Protein AF-A0A3M1HA11-F1 (afdb_monomer)

Solvent-accessible surface area (backbone atoms only — not comparable to full-atom values): 5215 Å² total; per-residue (Å²): 129,84,86,44,68,46,80,49,69,90,68,64,72,63,62,55,29,51,50,55,50,41,37,46,73,74,66,63,42,93,66,74,48,79,46,54,62,77,91,28,39,65,56,40,54,52,37,51,51,48,32,31,70,73,75,32,60,97,76,53,78,89,75,92,84,86,85,86,87,68,78,44,65,47,98,85,66,47,84,42,117

Structure (mmCIF, N/CA/C/O backbone):
data_AF-A0A3M1HA11-F1
#
_entry.id   AF-A0A3M1HA11-F1
#
loop_
_atom_site.group_PDB
_atom_site.id
_atom_site.type_symbol
_atom_site.label_atom_id
_atom_site.label_alt_id
_atom_site.label_comp_id
_atom_site.label_asym_id
_atom_site.label_entity_id
_atom_site.label_seq_id
_atom_site.pdbx_PDB_ins_code
_atom_site.Cartn_x
_atom_site.Cartn_y
_atom_site.Cartn_z
_atom_site.occupancy
_atom_site.B_iso_or_equiv
_atom_site.auth_seq_id
_atom_site.auth_comp_id
_atom_site.auth_asym_id
_atom_site.auth_atom_id
_atom_site.pdbx_PDB_model_num
ATOM 1 N N . MET A 1 1 ? -5.679 16.918 -7.551 1.00 46.03 1 MET A N 1
ATOM 2 C CA . MET A 1 1 ? -5.689 15.450 -7.421 1.00 46.03 1 MET A CA 1
ATOM 3 C C . MET A 1 1 ? -4.799 15.158 -6.246 1.00 46.03 1 MET A C 1
ATOM 5 O O . MET A 1 1 ? -3.590 15.302 -6.378 1.00 46.03 1 MET A O 1
ATOM 9 N N . ASP A 1 2 ? -5.398 14.936 -5.084 1.00 50.81 2 ASP A N 1
ATOM 10 C CA . ASP A 1 2 ? -4.634 14.649 -3.878 1.00 50.81 2 ASP A CA 1
ATOM 11 C C . ASP A 1 2 ? -3.793 13.393 -4.098 1.00 50.81 2 ASP A C 1
ATOM 13 O O . ASP A 1 2 ? -4.284 12.371 -4.576 1.00 50.81 2 ASP A O 1
ATOM 17 N N . ASP A 1 3 ? -2.497 13.508 -3.820 1.00 73.19 3 ASP A N 1
ATOM 18 C CA . ASP A 1 3 ? -1.513 12.450 -4.029 1.00 73.19 3 ASP A CA 1
ATOM 19 C C . ASP A 1 3 ? -1.631 11.412 -2.896 1.00 73.19 3 ASP A C 1
ATOM 21 O O . ASP A 1 3 ? -0.848 11.371 -1.939 1.00 73.19 3 ASP A O 1
ATOM 25 N N . ASN A 1 4 ? -2.697 10.611 -2.956 1.00 85.75 4 ASN A N 1
ATOM 26 C CA . ASN A 1 4 ? -2.951 9.482 -2.060 1.00 85.75 4 ASN A CA 1
ATOM 27 C C . ASN A 1 4 ? -2.359 8.166 -2.600 1.00 85.75 4 ASN A C 1
ATOM 29 O O . ASN A 1 4 ? -2.678 7.086 -2.100 1.00 85.75 4 ASN A O 1
ATOM 33 N N . SER A 1 5 ? -1.498 8.244 -3.622 1.00 94.69 5 SER A N 1
ATOM 34 C CA . SER A 1 5 ? -0.824 7.088 -4.208 1.00 94.69 5 SER A CA 1
ATOM 35 C C . SER A 1 5 ? 0.525 6.820 -3.532 1.00 94.69 5 SER A C 1
ATOM 37 O O . SER A 1 5 ? 1.331 7.725 -3.331 1.00 94.69 5 SER A O 1
ATOM 39 N N . ILE A 1 6 ? 0.812 5.555 -3.221 1.00 96.62 6 ILE A N 1
ATOM 40 C CA . ILE A 1 6 ? 2.112 5.117 -2.693 1.00 96.62 6 ILE A CA 1
ATOM 41 C C . ILE A 1 6 ? 2.690 4.048 -3.620 1.00 96.62 6 ILE A C 1
ATOM 43 O O . ILE A 1 6 ? 2.138 2.959 -3.767 1.00 96.62 6 ILE A O 1
ATOM 47 N N . PHE A 1 7 ? 3.837 4.350 -4.229 1.00 97.38 7 PHE A N 1
ATOM 48 C CA . PHE A 1 7 ? 4.534 3.436 -5.134 1.00 97.38 7 PHE A CA 1
ATOM 49 C C . PHE A 1 7 ? 5.535 2.562 -4.373 1.00 97.38 7 PHE A C 1
ATOM 51 O O . PHE A 1 7 ? 6.523 3.058 -3.819 1.00 97.38 7 PHE A O 1
ATOM 58 N N . ILE A 1 8 ? 5.296 1.252 -4.360 1.00 98.31 8 ILE A N 1
ATOM 59 C CA . ILE A 1 8 ? 6.146 0.266 -3.691 1.00 98.31 8 ILE A CA 1
ATOM 60 C C . ILE A 1 8 ? 7.337 -0.086 -4.585 1.00 98.31 8 ILE A C 1
ATOM 62 O O . ILE A 1 8 ? 7.202 -0.363 -5.774 1.00 98.31 8 ILE A O 1
ATOM 66 N N . GLY A 1 9 ? 8.527 -0.088 -3.993 1.00 97.31 9 GLY A N 1
ATOM 67 C CA . GLY A 1 9 ? 9.795 -0.308 -4.679 1.00 97.31 9 GLY A CA 1
ATOM 68 C C . GLY A 1 9 ? 10.889 -0.715 -3.696 1.00 97.31 9 GLY A C 1
ATOM 69 O O . GLY A 1 9 ? 10.661 -1.536 -2.808 1.00 97.31 9 GLY A O 1
ATOM 70 N N . ASN A 1 10 ? 12.080 -0.126 -3.832 1.00 97.19 10 ASN A N 1
ATOM 71 C CA . ASN A 1 10 ? 13.280 -0.542 -3.093 1.00 97.19 10 ASN A CA 1
ATOM 72 C C . ASN A 1 10 ? 13.465 0.090 -1.701 1.00 97.19 10 ASN A C 1
ATOM 74 O O . ASN A 1 10 ? 14.408 -0.282 -1.007 1.00 97.19 10 ASN A O 1
ATOM 78 N N . LYS A 1 11 ? 12.609 1.022 -1.253 1.00 97.94 11 LYS A N 1
ATOM 79 C CA . LYS A 1 11 ? 12.756 1.605 0.096 1.00 97.94 11 LYS A CA 1
ATOM 80 C C . LYS A 1 11 ? 12.565 0.517 1.172 1.00 97.94 11 LYS A C 1
ATOM 82 O O . LYS A 1 11 ? 11.995 -0.540 0.876 1.00 97.94 11 LYS A O 1
ATOM 87 N N . PRO A 1 12 ? 13.039 0.721 2.413 1.00 98.44 12 PRO A N 1
ATOM 88 C CA . PRO A 1 12 ? 12.745 -0.192 3.515 1.00 98.44 12 PRO A CA 1
ATOM 89 C C . PRO A 1 12 ? 11.241 -0.455 3.650 1.00 98.44 12 PRO A C 1
ATOM 91 O O . PRO A 1 12 ? 10.434 0.450 3.450 1.00 98.44 12 PRO A O 1
ATOM 94 N N . PHE A 1 13 ? 10.869 -1.693 3.989 1.00 98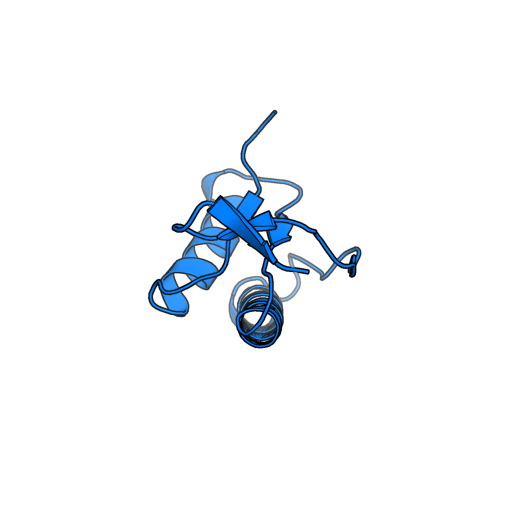.25 13 PHE A N 1
ATOM 95 C CA . PHE A 1 13 ? 9.471 -2.146 4.004 1.00 98.25 13 PHE A CA 1
ATOM 96 C C . PHE A 1 13 ? 8.581 -1.248 4.871 1.00 98.25 13 PHE A C 1
ATOM 98 O O . PHE A 1 13 ? 7.549 -0.761 4.415 1.00 98.25 13 PHE A O 1
ATOM 105 N N . MET A 1 14 ? 9.042 -0.953 6.090 1.00 98.38 14 MET A N 1
ATOM 106 C CA . MET A 1 14 ? 8.287 -0.143 7.043 1.00 98.38 14 MET A CA 1
ATOM 107 C C . MET A 1 14 ? 8.039 1.288 6.566 1.00 98.38 14 MET A C 1
ATOM 109 O O . MET A 1 14 ? 7.026 1.859 6.946 1.00 98.38 14 MET A O 1
ATOM 113 N N . ASN A 1 15 ? 8.870 1.853 5.681 1.00 98.44 15 ASN A N 1
ATOM 114 C CA . ASN A 1 15 ? 8.622 3.199 5.154 1.00 98.44 15 ASN A CA 1
ATOM 115 C C . ASN A 1 15 ? 7.307 3.259 4.365 1.00 98.44 15 ASN A C 1
ATOM 117 O O . ASN A 1 15 ? 6.630 4.284 4.380 1.00 98.44 15 ASN A O 1
ATOM 121 N N . TYR A 1 16 ? 6.942 2.170 3.683 1.00 98.56 16 TYR A N 1
ATOM 122 C CA . TYR A 1 16 ? 5.679 2.083 2.957 1.00 98.56 16 TYR A CA 1
ATOM 123 C C . TYR A 1 16 ? 4.497 1.929 3.911 1.00 98.56 16 TYR A C 1
ATOM 125 O O . TYR A 1 16 ? 3.529 2.673 3.788 1.00 98.56 16 TYR A O 1
ATOM 133 N N . VAL A 1 17 ? 4.614 1.037 4.902 1.00 98.56 17 VAL A N 1
ATOM 134 C CA . VAL A 1 17 ? 3.587 0.837 5.939 1.00 98.56 17 VAL A CA 1
ATOM 135 C C . VAL A 1 17 ? 3.310 2.144 6.685 1.00 98.56 17 VAL A C 1
ATOM 137 O O . VAL A 1 17 ? 2.165 2.575 6.769 1.00 98.56 17 VAL A O 1
ATOM 140 N N . THR A 1 18 ? 4.354 2.831 7.156 1.00 98.19 18 THR A N 1
ATOM 141 C CA . THR A 1 18 ? 4.225 4.137 7.816 1.00 98.19 18 THR A CA 1
ATOM 142 C C . THR A 1 18 ? 3.572 5.168 6.900 1.00 98.19 18 THR A C 1
ATOM 144 O O . THR A 1 18 ? 2.718 5.923 7.354 1.00 98.19 18 THR A O 1
ATOM 147 N N . GLY A 1 19 ? 3.918 5.180 5.609 1.00 97.56 19 GLY A N 1
ATOM 148 C CA . GLY A 1 19 ? 3.288 6.063 4.629 1.00 97.56 19 GLY A CA 1
ATOM 149 C C . GLY A 1 19 ? 1.776 5.854 4.525 1.00 97.56 19 GLY A C 1
ATOM 150 O O . GLY A 1 19 ? 1.035 6.834 4.539 1.00 97.56 19 GLY A O 1
ATOM 151 N N 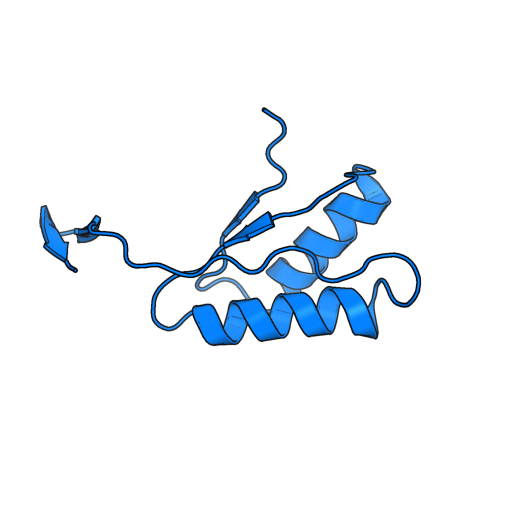. VAL A 1 20 ? 1.316 4.598 4.474 1.00 97.81 20 VAL A N 1
ATOM 152 C CA . VAL A 1 20 ? -0.119 4.260 4.448 1.00 97.81 20 VAL A CA 1
ATOM 153 C C . VAL A 1 20 ? -0.803 4.733 5.732 1.00 97.81 20 VAL A C 1
ATOM 155 O O . VAL A 1 20 ? -1.790 5.461 5.669 1.00 97.81 20 VAL A O 1
ATOM 158 N N . VAL A 1 21 ? -0.241 4.404 6.898 1.00 97.88 21 VAL A N 1
ATOM 159 C CA . VAL A 1 21 ? -0.805 4.794 8.202 1.00 97.88 21 VAL A CA 1
ATOM 160 C C . VAL A 1 21 ? -0.913 6.314 8.337 1.00 97.88 21 VAL A C 1
ATOM 162 O O . VAL A 1 21 ? -1.939 6.823 8.786 1.00 97.88 21 VAL A O 1
ATOM 165 N N . MET A 1 22 ? 0.108 7.068 7.920 1.00 96.81 22 MET A N 1
ATOM 166 C CA . MET A 1 22 ? 0.095 8.534 7.988 1.00 96.81 22 MET A CA 1
ATOM 167 C C . MET A 1 22 ? -0.957 9.169 7.071 1.00 96.81 22 MET A C 1
ATOM 169 O O . MET A 1 22 ? -1.502 10.218 7.416 1.00 96.81 22 MET A O 1
ATOM 173 N N . GLN A 1 23 ? -1.260 8.564 5.919 1.00 96.44 23 GLN A N 1
ATOM 174 C CA . GLN A 1 23 ? -2.313 9.070 5.035 1.00 96.44 23 GLN A CA 1
ATOM 175 C C . GLN A 1 23 ? -3.685 9.025 5.728 1.00 96.44 23 GLN A C 1
ATOM 177 O O . GLN A 1 23 ? -4.392 10.030 5.735 1.00 96.44 23 GLN A O 1
ATOM 182 N N . PHE A 1 24 ? -4.020 7.922 6.399 1.00 96.31 24 PHE A N 1
ATOM 183 C CA . PHE A 1 24 ? -5.281 7.813 7.141 1.00 96.31 24 PHE A CA 1
ATOM 184 C C . PHE A 1 24 ? -5.290 8.646 8.430 1.00 96.31 24 PHE A C 1
ATOM 186 O O . PHE A 1 24 ? -6.256 9.345 8.706 1.00 96.31 24 PHE A O 1
ATOM 193 N N . THR A 1 25 ? -4.206 8.625 9.209 1.00 95.50 25 THR A N 1
ATOM 194 C CA . THR A 1 25 ? -4.191 9.209 10.568 1.00 95.50 25 THR A CA 1
ATOM 195 C C . THR A 1 25 ? -3.819 10.689 10.624 1.00 95.50 25 THR A C 1
ATOM 197 O O . THR A 1 25 ? -4.301 11.414 11.486 1.00 95.50 25 THR A O 1
ATOM 200 N N . THR A 1 26 ? -2.927 11.152 9.744 1.00 95.00 26 THR A N 1
ATOM 201 C CA . THR A 1 26 ? -2.417 12.537 9.763 1.00 95.00 26 THR A CA 1
ATOM 202 C C . THR A 1 26 ? -3.066 13.381 8.678 1.00 95.00 26 THR A C 1
ATOM 204 O O . THR A 1 26 ? -3.371 14.550 8.898 1.00 95.00 26 THR A O 1
ATOM 207 N N . LYS A 1 27 ? -3.271 12.796 7.494 1.00 93.38 27 LYS A N 1
ATOM 208 C CA . LYS A 1 27 ? -3.876 13.493 6.355 1.00 93.38 27 LYS A CA 1
ATOM 209 C C . LYS A 1 27 ? -5.387 13.280 6.248 1.00 93.38 27 LYS A C 1
ATOM 211 O O . LYS A 1 27 ? -6.003 13.929 5.412 1.00 93.38 27 LYS A O 1
ATOM 216 N N . ASN A 1 28 ? -5.973 12.426 7.095 1.00 93.00 28 ASN A N 1
ATOM 217 C CA . ASN A 1 28 ? -7.400 12.085 7.085 1.00 93.00 28 ASN A CA 1
ATOM 218 C C . ASN A 1 28 ? -7.896 11.675 5.687 1.00 93.00 28 ASN A C 1
ATOM 220 O O . ASN A 1 28 ? -9.005 12.023 5.282 1.00 93.00 28 ASN A O 1
ATOM 224 N N . ALA A 1 29 ? -7.048 10.979 4.924 1.00 94.94 29 ALA A N 1
ATOM 225 C CA . ALA A 1 29 ? -7.422 10.466 3.618 1.00 94.94 29 ALA A CA 1
ATOM 226 C C . ALA A 1 29 ? -8.538 9.427 3.784 1.00 94.94 29 ALA A C 1
ATOM 228 O O . ALA A 1 29 ? -8.432 8.535 4.620 1.00 94.94 29 ALA A O 1
ATOM 229 N N . SER A 1 30 ? -9.590 9.520 2.971 1.00 94.62 30 SER A N 1
ATOM 230 C CA . SER A 1 30 ? -10.655 8.510 2.931 1.00 94.62 30 SER A CA 1
ATOM 231 C C . SER A 1 30 ? -10.240 7.245 2.177 1.00 94.62 30 SER A C 1
ATOM 233 O O . SER A 1 30 ? -10.859 6.201 2.334 1.00 94.62 30 SER A O 1
ATOM 235 N N . GLU A 1 31 ? -9.209 7.342 1.335 1.00 95.44 31 GLU A N 1
ATOM 236 C CA . GLU A 1 31 ? -8.698 6.256 0.503 1.00 95.44 31 GLU A CA 1
ATOM 237 C C . GLU A 1 31 ? -7.192 6.438 0.282 1.00 95.44 31 GLU A C 1
ATOM 239 O O . GLU A 1 31 ? -6.707 7.564 0.125 1.00 95.44 31 GLU A O 1
ATOM 244 N N . VAL A 1 32 ? -6.456 5.327 0.220 1.00 97.31 32 VAL A N 1
ATOM 245 C CA . VAL A 1 32 ? -5.031 5.281 -0.128 1.00 97.31 32 VAL A CA 1
ATOM 246 C C . VAL A 1 32 ? -4.813 4.189 -1.161 1.00 97.31 32 VAL A C 1
ATOM 248 O O . VAL A 1 32 ? -5.223 3.050 -0.956 1.00 97.31 32 VAL A O 1
ATOM 251 N N . ILE A 1 33 ? -4.119 4.516 -2.250 1.00 97.69 33 ILE A N 1
ATOM 252 C CA . ILE A 1 33 ? -3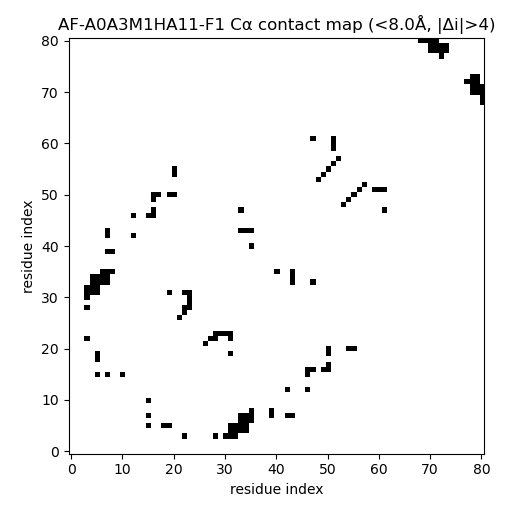.873 3.572 -3.342 1.00 97.69 33 ILE A CA 1
ATOM 253 C C . ILE A 1 33 ? -2.403 3.163 -3.326 1.00 97.69 33 ILE A C 1
ATOM 255 O O . ILE A 1 33 ? -1.520 3.941 -3.694 1.00 97.69 33 ILE A O 1
ATOM 259 N N . ILE A 1 34 ? -2.120 1.920 -2.943 1.00 97.88 34 ILE A N 1
ATOM 260 C CA . ILE A 1 34 ? -0.775 1.354 -3.075 1.00 97.88 34 ILE A CA 1
ATOM 261 C C . ILE A 1 34 ? -0.608 0.709 -4.454 1.00 97.88 34 ILE A C 1
ATOM 263 O O . ILE A 1 34 ? -1.494 0.014 -4.946 1.00 97.88 34 ILE A O 1
ATOM 267 N N . LYS A 1 35 ? 0.520 0.978 -5.112 1.00 97.31 35 LYS A N 1
ATOM 268 C CA . LYS A 1 35 ? 0.798 0.527 -6.482 1.00 97.31 35 LYS A CA 1
ATOM 269 C C . LYS A 1 35 ? 2.169 -0.118 -6.550 1.00 97.31 35 LYS A C 1
ATOM 271 O O . LYS A 1 35 ? 3.139 0.405 -5.999 1.00 97.31 35 LYS A O 1
ATOM 276 N N . ALA A 1 36 ? 2.266 -1.224 -7.272 1.00 97.62 36 ALA A N 1
ATOM 277 C CA . ALA A 1 36 ? 3.518 -1.923 -7.506 1.00 97.62 36 ALA A CA 1
ATOM 278 C C . ALA A 1 36 ? 3.487 -2.644 -8.849 1.00 97.62 36 ALA A C 1
ATOM 280 O O . ALA A 1 36 ? 2.420 -2.970 -9.361 1.00 97.62 36 ALA A O 1
ATOM 281 N N . ARG A 1 37 ? 4.674 -2.944 -9.377 1.00 95.12 37 ARG A N 1
ATOM 282 C CA . ARG A 1 37 ? 4.852 -3.744 -10.590 1.00 95.12 37 ARG A CA 1
ATOM 283 C C . ARG A 1 37 ? 6.026 -4.706 -10.450 1.00 95.12 37 ARG A C 1
ATOM 285 O O . ARG A 1 37 ? 6.932 -4.489 -9.635 1.00 95.12 37 ARG A O 1
ATOM 292 N N . GLY A 1 38 ? 6.015 -5.766 -11.252 1.00 94.06 38 GLY A N 1
ATOM 293 C CA . GLY A 1 38 ? 7.055 -6.795 -11.257 1.00 94.06 38 GLY A CA 1
ATOM 294 C C . GLY A 1 38 ? 7.264 -7.429 -9.879 1.00 94.06 38 GLY A C 1
ATOM 295 O O . GLY A 1 38 ? 6.312 -7.709 -9.153 1.00 94.06 38 GLY A O 1
ATOM 296 N N . LYS A 1 39 ? 8.529 -7.614 -9.478 1.00 95.38 39 LYS A N 1
ATOM 297 C CA . LYS A 1 39 ? 8.891 -8.285 -8.214 1.00 95.38 39 LYS A CA 1
ATOM 298 C C . LYS A 1 39 ? 8.370 -7.607 -6.937 1.00 95.38 39 LYS A C 1
ATOM 300 O O . LYS A 1 39 ? 8.440 -8.202 -5.869 1.00 95.38 39 LYS A O 1
ATOM 305 N N . PHE A 1 40 ? 7.884 -6.366 -7.017 1.00 98.12 40 PHE A N 1
ATOM 306 C CA . PHE A 1 40 ? 7.365 -5.639 -5.855 1.00 98.12 40 PHE A CA 1
ATOM 307 C C . PHE A 1 40 ? 5.882 -5.901 -5.579 1.00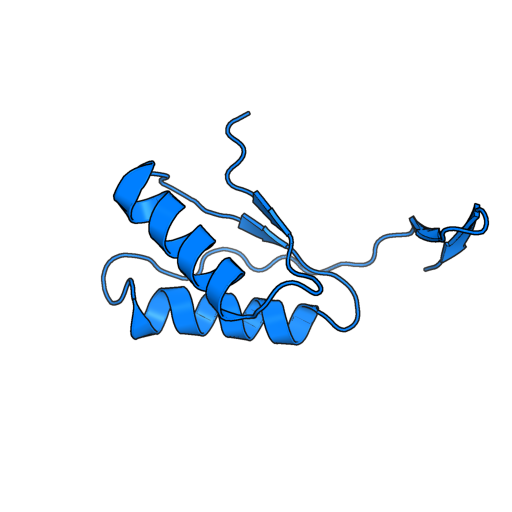 98.12 40 PHE A C 1
ATOM 309 O O . PHE A 1 40 ? 5.388 -5.433 -4.558 1.00 98.12 40 PHE A O 1
ATOM 316 N N . ILE A 1 41 ? 5.175 -6.648 -6.437 1.00 98.31 41 ILE A N 1
ATOM 317 C CA . ILE A 1 41 ? 3.750 -6.959 -6.238 1.00 98.31 41 ILE A CA 1
ATOM 318 C C . ILE A 1 41 ? 3.534 -7.712 -4.921 1.00 98.31 41 ILE A C 1
ATOM 320 O O . ILE A 1 41 ? 2.716 -7.279 -4.118 1.00 98.31 41 ILE A O 1
ATOM 324 N N . SER A 1 42 ? 4.322 -8.754 -4.633 1.00 98.25 42 SER A N 1
ATOM 325 C CA . SER A 1 42 ? 4.234 -9.477 -3.353 1.00 98.25 42 SER A CA 1
ATOM 326 C C . SER A 1 42 ? 4.449 -8.542 -2.161 1.00 98.25 42 SER A C 1
ATOM 328 O O . SER A 1 42 ? 3.666 -8.537 -1.220 1.00 98.25 42 SER A O 1
ATOM 330 N N . ARG A 1 43 ? 5.437 -7.643 -2.263 1.00 98.38 43 ARG A N 1
ATOM 331 C CA . ARG A 1 43 ? 5.707 -6.631 -1.235 1.00 98.38 43 ARG A CA 1
ATOM 332 C C . ARG A 1 43 ? 4.540 -5.658 -1.045 1.00 98.38 43 ARG A C 1
ATOM 334 O O . ARG A 1 43 ? 4.338 -5.166 0.056 1.00 98.38 43 ARG A O 1
ATOM 341 N N . CYS A 1 44 ? 3.806 -5.342 -2.108 1.00 98.50 44 CYS A N 1
ATOM 342 C CA . CYS A 1 44 ? 2.623 -4.488 -2.055 1.00 98.50 44 CYS A CA 1
ATOM 343 C C . CYS A 1 44 ? 1.495 -5.144 -1.261 1.00 98.50 44 CYS A C 1
ATOM 345 O O . CYS A 1 44 ? 0.888 -4.483 -0.424 1.00 98.50 44 CYS A O 1
ATOM 347 N N . VAL A 1 45 ? 1.267 -6.441 -1.485 1.00 98.56 45 VAL A N 1
ATOM 348 C CA . VAL A 1 45 ? 0.294 -7.234 -0.721 1.00 98.56 45 VAL A CA 1
ATOM 349 C C . VAL A 1 45 ? 0.681 -7.261 0.757 1.00 98.56 45 VAL A C 1
ATOM 351 O O . VAL A 1 45 ? -0.145 -6.930 1.601 1.00 98.56 45 VAL A O 1
ATOM 354 N N . ASP A 1 46 ? 1.953 -7.524 1.070 1.00 98.62 46 ASP A N 1
ATOM 355 C CA . ASP A 1 46 ? 2.446 -7.505 2.453 1.00 98.62 46 ASP A CA 1
ATOM 356 C C . ASP A 1 46 ? 2.250 -6.133 3.125 1.00 98.62 46 ASP A C 1
ATOM 358 O O . ASP A 1 46 ? 1.911 -6.053 4.304 1.00 98.62 46 ASP A O 1
ATOM 362 N N . VAL A 1 47 ? 2.465 -5.031 2.393 1.00 98.69 47 VAL A N 1
ATOM 363 C CA . VAL A 1 47 ? 2.240 -3.672 2.914 1.00 98.69 47 VAL A CA 1
ATOM 364 C C . VAL A 1 47 ? 0.760 -3.425 3.203 1.00 98.69 47 VAL A C 1
ATOM 366 O O . VAL A 1 47 ? 0.472 -2.861 4.257 1.00 98.69 47 VAL A O 1
ATOM 369 N N . ALA A 1 48 ? -0.156 -3.832 2.313 1.00 98.44 48 ALA A N 1
ATOM 370 C CA . ALA A 1 48 ? -1.598 -3.728 2.559 1.00 98.44 48 ALA A CA 1
ATOM 371 C C . ALA A 1 48 ? -1.993 -4.499 3.820 1.00 98.44 48 ALA A C 1
ATOM 373 O O . ALA A 1 48 ? -2.555 -3.914 4.740 1.00 98.44 48 ALA A O 1
ATOM 37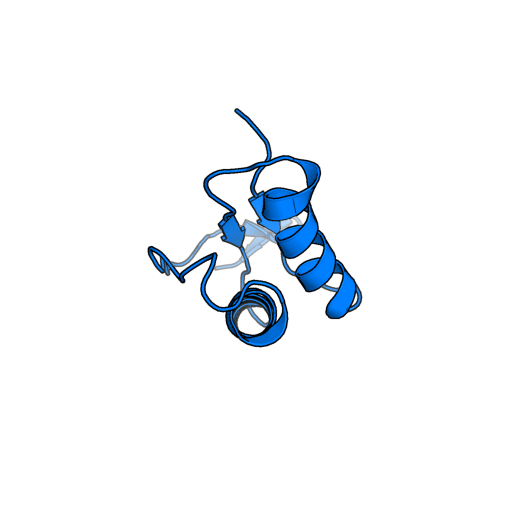4 N N . GLU A 1 49 ? -1.624 -5.777 3.894 1.00 98.44 49 GLU A N 1
ATOM 375 C CA . GLU A 1 49 ? -1.973 -6.651 5.014 1.00 98.44 49 GLU A CA 1
ATOM 376 C C . GLU A 1 49 ? -1.430 -6.122 6.342 1.00 98.44 49 GLU A C 1
ATOM 378 O O . GLU A 1 49 ? -2.154 -6.043 7.332 1.00 98.44 49 GLU A O 1
ATOM 383 N N . VAL A 1 50 ? -0.160 -5.710 6.381 1.00 98.56 50 VAL A N 1
ATOM 384 C CA . VAL A 1 50 ? 0.441 -5.193 7.614 1.00 98.56 50 VAL A CA 1
ATOM 385 C C . VAL A 1 50 ? -0.167 -3.846 8.004 1.00 98.56 50 VAL A C 1
ATOM 387 O O . VAL A 1 50 ? -0.443 -3.639 9.183 1.00 98.56 50 VAL A O 1
ATOM 390 N N . ALA A 1 51 ? -0.374 -2.923 7.062 1.00 98.38 51 ALA A N 1
ATOM 391 C CA . ALA A 1 51 ? -0.969 -1.626 7.379 1.00 98.38 51 ALA A CA 1
ATOM 392 C C . ALA A 1 51 ? -2.393 -1.788 7.930 1.00 98.38 51 ALA A C 1
ATOM 394 O O . ALA A 1 51 ? -2.693 -1.236 8.989 1.00 98.38 51 ALA A O 1
ATOM 395 N N . THR A 1 52 ? -3.222 -2.591 7.263 1.00 98.06 52 THR A N 1
ATOM 396 C CA . THR A 1 52 ? -4.619 -2.827 7.637 1.00 98.06 52 THR A CA 1
ATOM 397 C C . THR A 1 52 ? -4.724 -3.622 8.936 1.00 98.06 52 THR A C 1
ATOM 399 O O . THR A 1 52 ? -5.251 -3.112 9.916 1.00 98.06 52 THR A O 1
ATOM 402 N N . ASN A 1 53 ? -4.144 -4.822 9.005 1.00 98.12 53 ASN A N 1
ATOM 403 C CA . ASN A 1 53 ? -4.418 -5.763 10.099 1.00 98.12 53 ASN A CA 1
ATOM 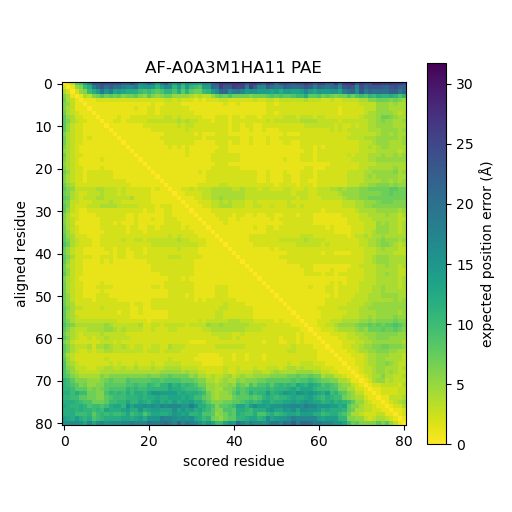404 C C . ASN A 1 53 ? -3.591 -5.507 11.366 1.00 98.12 53 ASN A C 1
ATOM 406 O O . ASN A 1 53 ? -3.928 -6.009 12.435 1.00 98.12 53 ASN A O 1
ATOM 410 N N . ARG A 1 54 ? -2.471 -4.774 11.275 1.00 98.00 54 ARG A N 1
ATOM 411 C CA . ARG A 1 54 ? -1.604 -4.514 12.440 1.00 98.00 54 ARG A CA 1
ATOM 412 C C . ARG A 1 54 ? -1.701 -3.090 12.969 1.00 98.00 54 ARG A C 1
ATOM 414 O O . ARG A 1 54 ? -1.485 -2.889 14.162 1.00 98.00 54 ARG A O 1
ATOM 421 N N . PHE A 1 55 ? -1.947 -2.109 12.103 1.00 98.12 55 PHE A N 1
ATOM 422 C CA . PHE A 1 55 ? -1.865 -0.693 12.477 1.00 98.12 55 PHE A CA 1
ATOM 423 C C . PHE A 1 55 ? -3.187 0.064 12.350 1.00 98.12 55 PHE A C 1
ATOM 425 O O . PHE A 1 55 ? -3.363 1.055 13.053 1.00 98.12 55 PHE A O 1
ATOM 432 N N . LEU A 1 56 ? -4.092 -0.383 11.480 1.00 97.50 56 LEU A N 1
ATOM 433 C CA . LEU A 1 56 ? -5.377 0.265 11.196 1.00 97.50 56 LEU A CA 1
ATOM 434 C C . LEU A 1 56 ? -6.559 -0.688 11.434 1.00 97.50 56 LEU A C 1
ATOM 436 O O . LEU A 1 56 ? -7.634 -0.503 10.858 1.00 97.50 56 LEU A O 1
ATOM 440 N N . ASP A 1 57 ? -6.355 -1.692 12.288 1.00 97.69 57 ASP A N 1
ATOM 441 C CA . ASP A 1 57 ? -7.322 -2.756 12.542 1.00 97.69 57 ASP A CA 1
ATOM 442 C C . ASP A 1 57 ? -8.670 -2.179 12.996 1.00 97.69 57 ASP A C 1
ATOM 444 O O . ASP A 1 57 ? -8.734 -1.277 13.835 1.00 97.69 57 ASP A O 1
ATOM 448 N N . GLY A 1 58 ? -9.748 -2.653 12.374 1.00 96.69 58 GLY A N 1
ATOM 449 C CA . GLY A 1 58 ? -11.110 -2.170 12.609 1.00 96.69 58 GLY A CA 1
ATOM 450 C C . GLY A 1 58 ? -11.411 -0.739 12.138 1.00 96.69 58 GLY A C 1
ATOM 451 O O . GLY A 1 58 ? -12.511 -0.252 12.395 1.00 96.69 58 GLY A O 1
ATOM 452 N N . THR A 1 59 ? -10.477 -0.053 11.466 1.00 96.25 59 THR A N 1
ATOM 453 C CA . THR A 1 59 ? -10.672 1.333 10.982 1.00 96.25 59 THR A CA 1
ATOM 454 C C . THR A 1 59 ? -10.575 1.483 9.470 1.00 96.25 59 THR A C 1
ATOM 456 O O . THR A 1 59 ? -11.221 2.361 8.902 1.00 96.25 59 THR A O 1
ATOM 459 N N . VAL A 1 60 ? -9.782 0.635 8.818 1.00 97.06 60 VAL A N 1
ATOM 460 C CA . VAL A 1 60 ? -9.586 0.619 7.367 1.00 97.06 60 VAL A CA 1
ATOM 461 C C . VAL A 1 60 ? -9.779 -0.808 6.876 1.00 97.06 60 VAL A C 1
ATOM 463 O O . VAL A 1 60 ? -9.453 -1.759 7.581 1.00 97.06 60 VAL A O 1
ATOM 466 N N . GLU A 1 61 ? -10.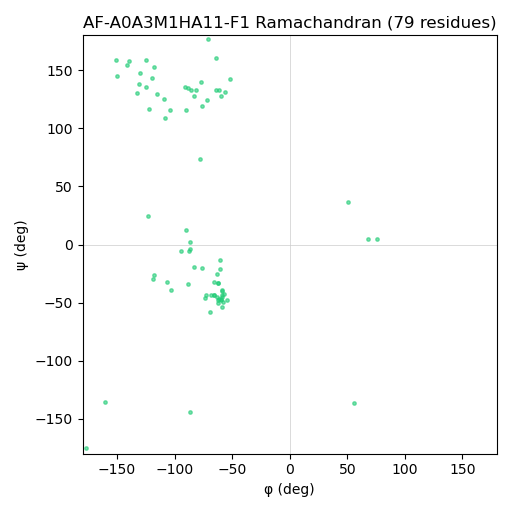297 -0.955 5.661 1.00 97.19 61 GLU A N 1
ATOM 467 C CA . GLU A 1 61 ? -10.456 -2.237 4.979 1.00 97.19 61 GLU A CA 1
ATOM 468 C C . GLU A 1 61 ? -9.768 -2.224 3.609 1.00 97.19 61 GLU A C 1
ATOM 470 O O . GLU A 1 61 ? -9.499 -1.166 3.032 1.00 97.19 61 GLU A O 1
ATOM 475 N N . ILE A 1 62 ? -9.451 -3.410 3.086 1.00 97.62 62 ILE A N 1
ATOM 476 C CA . ILE A 1 62 ? -8.909 -3.548 1.731 1.00 97.62 62 ILE A CA 1
ATOM 477 C C . ILE A 1 62 ? -10.055 -3.378 0.731 1.00 97.62 62 ILE A C 1
ATOM 479 O O . ILE A 1 62 ? -11.003 -4.159 0.732 1.00 97.62 62 ILE A O 1
ATOM 483 N N . GLY A 1 63 ? -9.940 -2.363 -0.126 1.00 96.31 63 GLY A N 1
ATOM 484 C CA . GLY A 1 63 ? -10.877 -2.107 -1.219 1.00 96.31 63 GLY A CA 1
ATOM 485 C C . GLY A 1 63 ? -10.542 -2.878 -2.501 1.00 96.31 63 GLY A C 1
ATOM 486 O O . GLY A 1 63 ? -10.051 -4.007 -2.479 1.00 96.31 63 GLY A O 1
ATOM 487 N N . ASP A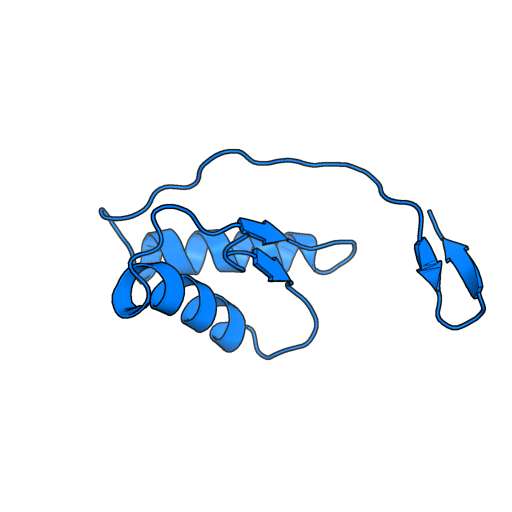 1 64 ? -10.788 -2.240 -3.645 1.00 97.06 64 ASP A N 1
ATOM 488 C CA . ASP A 1 64 ? -10.586 -2.846 -4.963 1.00 97.06 64 ASP A CA 1
ATOM 489 C C . ASP A 1 64 ? -9.125 -3.237 -5.236 1.00 97.06 64 ASP A C 1
ATOM 491 O O . ASP A 1 64 ? -8.201 -2.424 -5.138 1.00 97.06 64 ASP A O 1
ATOM 495 N N . ILE A 1 65 ? -8.931 -4.463 -5.729 1.00 98.06 65 ILE A N 1
ATOM 496 C CA . ILE A 1 65 ? -7.640 -4.948 -6.224 1.00 98.06 65 ILE A CA 1
ATOM 497 C C . ILE A 1 65 ? -7.666 -4.947 -7.752 1.00 98.06 65 ILE A C 1
ATOM 499 O O . ILE A 1 65 ? -8.413 -5.694 -8.384 1.00 98.06 65 ILE A O 1
ATOM 503 N N . LYS A 1 66 ? -6.814 -4.115 -8.358 1.00 97.75 66 LYS A N 1
ATOM 504 C CA . LYS A 1 66 ? -6.669 -4.009 -9.816 1.00 97.75 66 LYS A CA 1
ATOM 505 C C . LYS A 1 66 ? -5.335 -4.601 -10.249 1.00 97.75 66 LYS A C 1
ATOM 507 O O . LYS A 1 66 ? -4.284 -4.188 -9.764 1.00 97.75 66 LYS A O 1
ATOM 512 N N . ILE A 1 67 ? -5.388 -5.547 -11.182 1.00 97.62 67 ILE A N 1
ATOM 513 C CA . ILE A 1 67 ? -4.217 -6.184 -11.791 1.00 97.62 67 ILE A CA 1
ATOM 514 C C . ILE A 1 67 ? -4.194 -5.903 -13.290 1.00 97.62 67 ILE A C 1
ATOM 516 O O . ILE A 1 67 ? -5.234 -5.709 -13.918 1.00 97.62 67 ILE A O 1
ATOM 520 N N . GLY A 1 68 ? -3.004 -5.898 -13.870 1.00 95.19 68 GLY A N 1
ATOM 521 C CA . GLY A 1 68 ? -2.830 -5.684 -15.295 1.00 95.19 68 GLY A CA 1
ATOM 522 C C . GLY A 1 68 ? -1.372 -5.802 -15.702 1.00 95.19 68 GLY A C 1
ATOM 523 O O . GLY A 1 68 ? -0.504 -6.124 -14.889 1.00 95.19 68 GLY A O 1
ATOM 524 N N . SER A 1 69 ? -1.123 -5.518 -16.972 1.00 91.62 69 SER A N 1
ATOM 525 C CA . SER A 1 69 ? 0.213 -5.404 -17.545 1.00 91.62 69 SER A CA 1
ATOM 526 C C . SER A 1 69 ? 0.381 -3.994 -18.096 1.00 91.62 69 SER A C 1
ATOM 528 O O . SER A 1 69 ? -0.564 -3.419 -18.633 1.00 91.62 69 SER A O 1
ATOM 530 N N . GLU A 1 70 ? 1.579 -3.443 -17.955 1.00 88.12 70 GLU A N 1
ATOM 531 C CA . GLU A 1 70 ? 1.955 -2.136 -18.486 1.00 88.12 70 GLU A CA 1
ATOM 532 C C . GLU A 1 70 ? 3.200 -2.308 -19.358 1.00 88.12 70 GLU A C 1
ATOM 534 O O . GLU A 1 70 ? 4.137 -3.002 -18.969 1.00 88.12 70 GLU A O 1
ATOM 539 N N . GLU A 1 71 ? 3.210 -1.682 -20.532 1.00 87.81 71 GLU A N 1
ATOM 540 C CA . GLU A 1 71 ? 4.429 -1.549 -21.329 1.00 87.81 71 GLU A CA 1
ATOM 541 C C . GLU A 1 71 ? 5.177 -0.301 -20.850 1.00 87.81 71 GLU A C 1
ATOM 543 O O . GLU A 1 71 ? 4.581 0.765 -20.668 1.00 87.81 71 GLU A O 1
ATOM 548 N N . PHE A 1 72 ? 6.483 -0.419 -20.618 1.00 85.00 72 PHE A N 1
ATOM 549 C CA . PHE A 1 72 ? 7.310 0.709 -20.197 1.00 85.00 72 PHE A CA 1
ATOM 550 C C . PHE A 1 72 ? 8.683 0.675 -20.856 1.00 85.00 72 PHE A C 1
ATOM 552 O O . PHE A 1 72 ? 9.208 -0.378 -21.208 1.00 85.00 72 PHE A O 1
ATOM 559 N N . LYS A 1 73 ? 9.302 1.849 -20.980 1.00 88.38 73 LYS A N 1
ATOM 560 C CA . LYS A 1 73 ? 10.691 1.957 -21.425 1.00 88.38 73 LYS A CA 1
ATOM 561 C C . LYS A 1 73 ? 11.630 1.744 -20.247 1.00 88.38 73 LYS A C 1
ATOM 563 O O . LYS A 1 73 ? 11.481 2.397 -19.211 1.00 88.38 73 LYS A O 1
ATOM 568 N N . ASN A 1 74 ? 12.588 0.833 -20.394 1.00 86.06 74 ASN A N 1
ATOM 569 C CA . ASN A 1 74 ? 13.687 0.719 -19.438 1.00 86.06 74 ASN A CA 1
ATOM 570 C C . ASN A 1 74 ? 14.651 1.916 -19.566 1.00 86.06 74 ASN A C 1
ATOM 572 O O . ASN A 1 74 ? 14.490 2.772 -20.436 1.00 86.06 74 ASN A O 1
ATOM 576 N N . GLU A 1 75 ? 15.674 1.971 -18.712 1.00 86.38 75 GLU A N 1
ATOM 577 C CA . GLU A 1 75 ? 16.673 3.054 -18.731 1.00 86.38 75 GLU A CA 1
ATOM 578 C C . GLU A 1 75 ? 17.453 3.138 -20.058 1.00 86.38 75 GLU A C 1
ATOM 580 O O . GLU A 1 75 ? 17.964 4.197 -20.407 1.00 86.38 75 GLU A O 1
ATOM 585 N N . GLU A 1 76 ? 17.493 2.051 -20.836 1.00 91.00 76 GLU A N 1
ATOM 586 C CA . GLU A 1 76 ? 18.106 1.992 -22.171 1.00 91.00 76 GLU A CA 1
ATOM 587 C C . GLU A 1 76 ? 17.143 2.412 -23.302 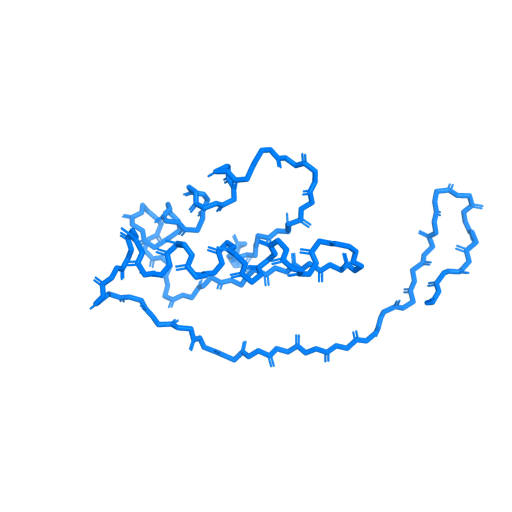1.00 91.00 76 GLU A C 1
ATOM 589 O O . GLU A 1 76 ? 17.492 2.325 -24.479 1.00 91.00 76 GLU A O 1
ATOM 594 N N . GLY A 1 77 ? 15.909 2.818 -22.978 1.00 89.25 77 GLY A N 1
ATOM 595 C CA . GLY A 1 77 ? 14.880 3.204 -23.949 1.00 89.25 77 GLY A CA 1
ATOM 596 C C . GLY A 1 77 ? 14.213 2.038 -24.690 1.00 89.25 77 GLY A C 1
ATOM 597 O O . GLY A 1 77 ? 13.387 2.285 -25.577 1.00 89.25 77 GLY A O 1
ATOM 598 N N . LYS A 1 78 ? 14.537 0.788 -24.331 1.00 89.44 78 LYS A N 1
ATOM 599 C CA . LYS A 1 78 ? 13.902 -0.414 -24.885 1.00 89.44 78 LYS A CA 1
ATOM 600 C C . LYS A 1 78 ? 12.532 -0.616 -24.264 1.00 89.44 78 LYS A C 1
ATOM 602 O O . LYS A 1 78 ? 12.365 -0.447 -23.055 1.00 89.44 78 LYS A O 1
ATOM 607 N N . ASP A 1 79 ? 11.587 -1.027 -25.096 1.00 87.44 79 ASP A N 1
ATOM 608 C CA . ASP A 1 79 ? 10.255 -1.391 -24.638 1.00 87.44 79 ASP A CA 1
ATOM 609 C C . ASP A 1 79 ? 10.327 -2.724 -23.885 1.00 87.44 79 ASP A C 1
ATOM 611 O O . ASP A 1 79 ? 10.852 -3.724 -24.380 1.00 87.44 79 ASP A O 1
ATOM 615 N N . VAL A 1 80 ? 9.837 -2.703 -22.650 1.00 80.38 80 VAL A N 1
ATOM 616 C CA . VAL A 1 80 ? 9.713 -3.853 -21.762 1.00 80.38 80 VAL A CA 1
ATOM 617 C C . VAL A 1 80 ? 8.230 -4.073 -21.513 1.00 80.38 80 VAL A C 1
ATOM 619 O O . VAL A 1 80 ? 7.504 -3.137 -21.167 1.00 80.38 80 VAL A O 1
ATOM 622 N N . ARG A 1 81 ? 7.801 -5.317 -21.709 1.00 73.25 81 ARG A N 1
ATOM 623 C CA . ARG A 1 81 ? 6.436 -5.790 -21.509 1.00 73.25 81 ARG A CA 1
ATOM 624 C C . ARG A 1 81 ? 6.414 -6.887 -20.456 1.00 73.25 81 ARG A C 1
ATOM 626 O O . ARG A 1 81 ? 7.375 -7.690 -20.442 1.00 73.25 81 ARG A O 1
#

Radius of gyration: 14.02 Å; Cα contacts (8 Å, |Δi|>4): 77; chains: 1; bounding box: 29×25×38 Å

Nearest PDB structures (foldseek):
  2bky-assembly1_A  TM=8.717E-01  e=7.069E-05  Saccharolobus solfataricus P2
  4yv7-assembly1_A  TM=3.687E-01  e=9.364E+00  Mycolicibacterium smegmatis MC2 155

Secondary structure (DSSP, 8-state):
----EEE-SSS-HHHHHHHHHHHHHTS--S--EEE--GGGHHHHHHHHHHIIIIISTTT------------EE-TTS-EE-

Foldseek 3Di:
DPPLEDEFDDPPLVVLLVSNLCCCPVVVDPDHHYDYDDPCPVSSVVSQCCSDVPPQDPNDDDDDDDDDDDWDQDPVRDTDD

Sequence (81 aa):
MDDNSIFIGNKPFMNYVTGVVMQFTTKNASEVIIKARGKFISRCVDVAEVATNRFLDGTVEIGDIKIGSEEFKNEEGKDVR

pLDDT: mean 93.84, std 8.94, range [46.03, 98.69]

Mean predicted aligned error: 3.97 Å